Protein AF-A0A1S3DN97-F1 (afdb_monomer_lite)

Foldseek 3Di:
DVLCCCCPVVVHHDQAAEAEEEDPPQPAKEKEAAQLCLEPDPVSVPDPDDRCSLCVVVVVCVVPPPRYDHVPYYHHHDPVCCPPPRNCCCPVRVNRNGIYMYD

Radius of gyration: 13.75 Å; chains: 1; bounding box: 34×28×35 Å

pLDDT: mean 95.06, std 4.24, range [76.06, 98.44]

InterPro domains:
  IPR000834 Peptidase M14, carboxypeptidase A [PS52035] (1-103)
  IPR050821 Cytosolic carboxypeptidase [PTHR12756] (12-103)

Organism: Diaphorina citri (NCBI:txid121845)

Secondary structure (DSSP, 8-state):
-HHHIIIIIS----S-EEEEE--SS--SBEEE---STTBSSGGGGG----TTGGGHHHHHHHHH-TTB-STT-B--B-GGGTTSHHHHHHHHH--SSEEEEE-

Sequence (103 aa):
GLIEFCTRVLKKTPYFYCDFHGHSLKKNIFLYGCSSQESWLSSDKCRVENQVEFRMLSRLLEQCALSFDPKSSHYKIERSKESTARITIWREYGVVRSYTMES

Structure (mmCIF, N/CA/C/O backbone):
data_AF-A0A1S3DN97-F1
#
_entry.id   AF-A0A1S3DN97-F1
#
loop_
_atom_site.group_PDB
_atom_site.id
_atom_site.type_symbol
_atom_site.label_atom_id
_atom_site.label_alt_id
_atom_site.label_comp_id
_atom_site.label_asym_id
_atom_site.label_entity_id
_atom_site.label_seq_id
_atom_site.pdbx_PDB_ins_code
_atom_site.Cartn_x
_atom_site.Cartn_y
_atom_site.Cartn_z
_atom_site.occupancy
_atom_site.B_iso_or_equiv
_atom_site.auth_seq_id
_atom_site.auth_comp_id
_atom_site.auth_asym_id
_atom_site.auth_atom_id
_atom_site.pdbx_PDB_model_num
ATOM 1 N N . GLY A 1 1 ? -17.315 -8.342 2.569 1.00 87.94 1 GLY A N 1
ATOM 2 C CA . GLY A 1 1 ? -16.231 -9.149 1.933 1.00 87.94 1 GLY A CA 1
ATOM 3 C C . GLY A 1 1 ? -15.308 -9.790 2.971 1.00 87.94 1 GLY A C 1
ATOM 4 O O . GLY A 1 1 ? -15.504 -9.543 4.151 1.00 87.94 1 GLY A O 1
ATOM 5 N N . LEU A 1 2 ? -14.301 -10.593 2.587 1.00 94.62 2 LEU A N 1
ATOM 6 C CA . LEU A 1 2 ? -13.424 -11.300 3.553 1.00 94.62 2 LEU A CA 1
ATOM 7 C C . LEU A 1 2 ? -12.730 -10.352 4.551 1.00 94.62 2 LEU A C 1
ATOM 9 O O . LEU A 1 2 ? -12.766 -10.597 5.752 1.00 94.62 2 LEU A O 1
ATOM 13 N N . ILE A 1 3 ? -12.149 -9.243 4.077 1.00 96.75 3 ILE A N 1
ATOM 14 C CA . ILE A 1 3 ? -11.468 -8.271 4.954 1.00 96.75 3 ILE A CA 1
ATOM 15 C C . ILE A 1 3 ? -12.444 -7.615 5.939 1.00 96.75 3 ILE A C 1
ATOM 17 O O . ILE A 1 3 ? -12.135 -7.436 7.117 1.00 96.75 3 ILE A O 1
ATOM 21 N N . GLU A 1 4 ? -13.651 -7.307 5.474 1.00 96.38 4 GLU A N 1
ATOM 22 C CA . GLU A 1 4 ? -14.727 -6.781 6.310 1.00 96.38 4 GLU A CA 1
ATOM 23 C C . GLU A 1 4 ? -15.159 -7.787 7.381 1.00 96.38 4 GLU A C 1
ATOM 25 O O . GLU A 1 4 ? -15.321 -7.416 8.540 1.00 96.38 4 GLU A O 1
ATOM 30 N N . PHE A 1 5 ? -15.283 -9.069 7.030 1.00 97.62 5 PHE A N 1
ATOM 31 C CA . PHE A 1 5 ? -15.567 -10.125 7.997 1.00 97.62 5 PHE A CA 1
ATOM 32 C C . PHE A 1 5 ? -14.465 -10.215 9.065 1.00 97.62 5 PHE A C 1
ATOM 34 O O . PHE A 1 5 ? -14.762 -10.189 10.260 1.00 97.62 5 PHE A O 1
ATOM 41 N N . CYS A 1 6 ? -13.191 -10.229 8.660 1.00 97.94 6 CYS A N 1
ATOM 42 C CA . CYS A 1 6 ? -12.061 -10.259 9.593 1.00 97.94 6 CYS A CA 1
ATOM 43 C C . CYS A 1 6 ? -12.090 -9.070 10.568 1.00 97.94 6 CYS A C 1
ATOM 45 O O 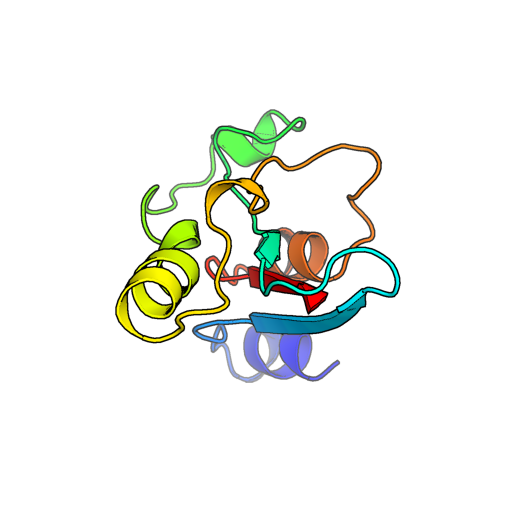. CYS A 1 6 ? -12.025 -9.240 11.785 1.00 97.94 6 CYS A O 1
ATOM 47 N N . THR A 1 7 ? -12.248 -7.858 10.047 1.00 96.94 7 THR A N 1
ATOM 48 C CA . THR A 1 7 ? -12.176 -6.629 10.852 1.00 96.94 7 THR A CA 1
ATOM 49 C C . THR A 1 7 ? -13.427 -6.375 11.685 1.00 96.94 7 THR A C 1
ATOM 51 O O . THR A 1 7 ? -13.326 -6.027 12.862 1.00 96.94 7 THR A O 1
ATOM 54 N N . ARG A 1 8 ? -14.623 -6.548 11.115 1.00 96.19 8 ARG A N 1
ATOM 55 C CA . ARG A 1 8 ? -15.882 -6.149 11.759 1.00 96.19 8 ARG A CA 1
ATOM 56 C C . ARG A 1 8 ? -16.516 -7.267 12.571 1.00 96.19 8 ARG A C 1
ATOM 58 O O . ARG A 1 8 ? -17.076 -6.958 13.624 1.00 96.19 8 ARG A O 1
ATOM 65 N N . VAL A 1 9 ? -16.404 -8.520 12.124 1.00 97.69 9 VAL A N 1
ATOM 66 C CA . VAL A 1 9 ? -16.982 -9.688 12.811 1.00 97.69 9 VAL A CA 1
ATOM 67 C C . VAL A 1 9 ? -15.958 -10.317 13.744 1.00 97.69 9 VAL A C 1
ATOM 69 O O . VAL A 1 9 ? -16.189 -10.368 14.947 1.00 97.69 9 VAL A O 1
ATOM 72 N N . LEU A 1 10 ? -14.795 -10.724 13.224 1.00 98.00 10 LEU A N 1
ATOM 73 C CA . LEU A 1 10 ? -13.764 -11.371 14.047 1.00 98.00 10 LEU A CA 1
ATOM 74 C C . LEU A 1 10 ? -12.986 -10.391 14.935 1.00 98.00 10 LEU A C 1
ATOM 76 O O . LEU A 1 10 ? -12.222 -10.839 15.787 1.00 98.00 10 LEU A O 1
ATOM 80 N N . LYS A 1 11 ? -13.150 -9.076 14.730 1.00 97.44 11 LYS A N 1
ATOM 81 C CA . LYS A 1 11 ? -12.381 -8.016 15.410 1.00 97.44 11 LYS A CA 1
ATOM 82 C C . LYS A 1 11 ? -10.867 -8.215 15.285 1.00 97.44 11 LYS A C 1
ATOM 84 O O . LYS A 1 11 ? -10.106 -7.892 16.193 1.00 97.44 11 LYS A O 1
ATOM 89 N N . LYS A 1 12 ? -10.428 -8.757 14.147 1.00 97.19 12 LYS A N 1
ATOM 90 C CA . LYS A 1 12 ? -9.023 -9.011 13.829 1.00 97.19 12 LYS A CA 1
ATOM 91 C C . LYS A 1 12 ? -8.660 -8.323 12.525 1.00 97.19 12 LYS A C 1
ATOM 93 O O . LYS A 1 12 ? -9.089 -8.737 11.449 1.00 97.19 12 LYS A O 1
ATOM 98 N N . THR A 1 13 ? -7.834 -7.290 12.626 1.00 96.81 13 THR A N 1
ATOM 99 C CA . THR A 1 13 ? -7.252 -6.642 11.452 1.00 96.81 13 THR A CA 1
ATOM 100 C C . THR A 1 13 ? -6.172 -7.544 10.856 1.00 96.81 13 THR A C 1
ATOM 102 O O . THR A 1 13 ? -5.266 -7.956 11.585 1.00 96.81 13 THR A O 1
ATOM 105 N N . PRO A 1 14 ? -6.248 -7.885 9.555 1.00 97.00 14 PRO A N 1
ATOM 106 C CA . PRO A 1 14 ? -5.177 -8.607 8.880 1.00 97.00 14 PRO A CA 1
ATOM 107 C C . PRO A 1 14 ? -3.833 -7.893 9.039 1.00 97.00 14 PRO A C 1
ATOM 109 O O . PRO A 1 14 ? -3.766 -6.667 8.986 1.00 97.00 14 PRO A O 1
ATOM 112 N N . TYR A 1 15 ? -2.755 -8.662 9.203 1.00 95.62 15 TYR A N 1
ATOM 113 C CA . TYR A 1 15 ? -1.423 -8.083 9.392 1.00 95.62 15 TYR A CA 1
ATOM 114 C C . TYR A 1 15 ? -0.900 -7.374 8.134 1.00 95.62 15 TYR A C 1
ATOM 116 O O . TYR A 1 15 ? -0.223 -6.353 8.240 1.00 95.62 15 TYR A O 1
ATOM 124 N 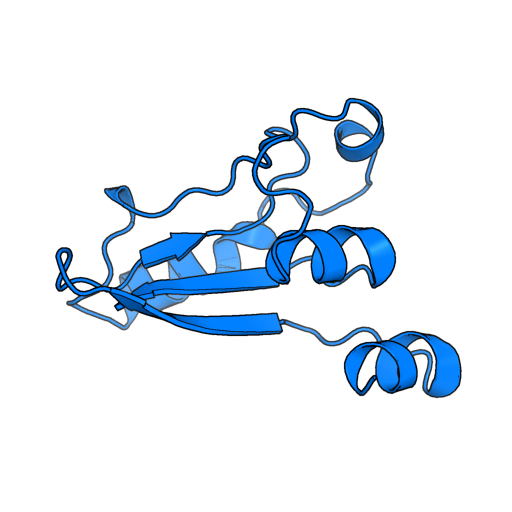N . PHE A 1 16 ? -1.221 -7.906 6.950 1.00 95.50 16 PHE A N 1
ATOM 125 C CA . PHE A 1 16 ? -0.935 -7.281 5.663 1.00 95.50 16 PHE A CA 1
ATOM 126 C C . PHE A 1 16 ? -2.012 -7.623 4.628 1.00 95.50 16 PHE A C 1
ATOM 128 O O . PHE A 1 16 ? -2.746 -8.603 4.772 1.00 95.50 16 PHE A O 1
ATOM 135 N N . TYR A 1 17 ? -2.079 -6.810 3.580 1.00 97.94 17 TYR A N 1
ATOM 136 C CA . TYR A 1 17 ? -2.887 -7.010 2.384 1.00 97.94 17 TYR A CA 1
ATOM 137 C C . TYR A 1 17 ? -2.022 -6.728 1.151 1.00 97.94 17 TYR A C 1
ATOM 139 O O . TYR A 1 17 ? -1.263 -5.759 1.142 1.00 97.94 17 TYR A O 1
ATOM 147 N N . CYS A 1 18 ? -2.129 -7.560 0.115 1.00 97.81 18 CYS A N 1
ATOM 148 C CA . CYS A 1 18 ? -1.419 -7.364 -1.144 1.00 97.81 18 CYS A CA 1
ATOM 149 C C . CYS A 1 18 ? -2.322 -7.745 -2.319 1.00 97.81 18 CYS A C 1
ATOM 151 O O . CYS A 1 18 ? -2.808 -8.872 -2.390 1.00 97.81 18 CYS A O 1
ATOM 153 N N . ASP A 1 19 ? -2.533 -6.788 -3.213 1.00 97.62 19 ASP A N 1
ATOM 154 C CA . ASP A 1 19 ? -3.245 -6.936 -4.477 1.00 97.62 19 ASP A CA 1
ATOM 155 C C . ASP A 1 19 ? -2.227 -7.144 -5.608 1.00 97.62 19 ASP A C 1
ATOM 157 O O . ASP A 1 19 ? -1.356 -6.294 -5.794 1.00 97.62 19 ASP A O 1
ATOM 161 N N . PHE A 1 20 ? -2.282 -8.274 -6.315 1.00 96.31 20 PHE A N 1
ATOM 162 C CA . PHE A 1 20 ? -1.263 -8.668 -7.296 1.00 96.31 20 PHE A CA 1
ATOM 163 C C . PHE A 1 20 ? -1.728 -8.394 -8.725 1.00 96.31 20 PHE A C 1
ATOM 165 O O . PHE A 1 20 ? -2.783 -8.870 -9.142 1.00 96.31 20 PHE A O 1
ATOM 172 N N . HIS A 1 21 ? -0.898 -7.682 -9.481 1.00 95.69 21 HIS A N 1
ATOM 173 C CA . HIS A 1 21 ? -1.139 -7.287 -10.866 1.00 95.69 21 HIS A CA 1
ATOM 174 C C . HIS A 1 21 ? 0.061 -7.643 -11.744 1.00 95.69 21 HIS A C 1
ATOM 176 O O . HIS A 1 21 ? 1.190 -7.765 -11.267 1.00 95.69 21 HIS A O 1
ATOM 182 N N . GLY A 1 22 ? -0.198 -7.815 -13.040 1.00 92.94 22 GLY A N 1
ATOM 183 C CA . GLY A 1 22 ? 0.838 -7.980 -14.055 1.00 92.94 22 GLY A CA 1
ATOM 184 C C . GLY A 1 22 ? 1.011 -6.695 -14.854 1.00 92.94 22 GLY A C 1
ATOM 185 O O . GLY A 1 22 ? 0.029 -6.121 -15.331 1.00 92.94 22 GLY A O 1
ATOM 186 N N . HIS A 1 23 ? 2.253 -6.276 -15.060 1.00 87.25 23 HIS A N 1
ATOM 187 C CA . HIS A 1 23 ? 2.588 -5.060 -15.775 1.00 87.25 23 HIS A CA 1
ATOM 188 C C . HIS A 1 23 ? 3.190 -5.396 -17.143 1.00 87.25 23 HIS A C 1
ATOM 190 O O . HIS A 1 23 ? 4.251 -5.991 -17.274 1.00 87.25 23 HIS A O 1
ATOM 196 N N . SER A 1 24 ? 2.540 -4.959 -18.221 1.00 82.75 24 SER A N 1
ATOM 197 C CA . SER A 1 24 ? 2.970 -5.316 -19.583 1.00 82.75 24 SER A CA 1
ATOM 198 C C . SER A 1 24 ? 4.284 -4.648 -20.023 1.00 82.75 24 SER A C 1
ATOM 200 O O . SER A 1 24 ? 5.004 -5.193 -20.857 1.00 82.75 24 SER A O 1
ATOM 202 N N . LEU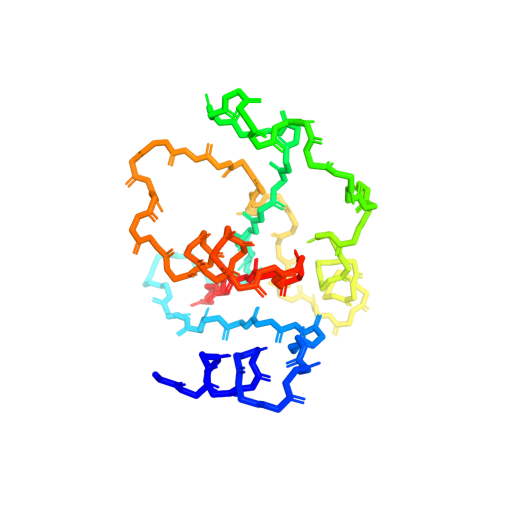 A 1 25 ? 4.592 -3.459 -19.486 1.00 76.06 25 LEU A N 1
ATOM 203 C CA . LEU A 1 25 ? 5.748 -2.645 -19.905 1.00 76.06 25 LEU A CA 1
ATOM 204 C C . LEU A 1 25 ? 6.978 -2.721 -18.981 1.00 76.06 25 LEU A C 1
ATOM 206 O O . LEU A 1 25 ? 8.109 -2.672 -19.462 1.00 76.06 25 LEU A O 1
ATOM 210 N N . LYS A 1 26 ? 6.781 -2.793 -17.661 1.00 80.19 26 LYS A N 1
ATOM 211 C CA . LYS A 1 26 ? 7.855 -2.895 -16.669 1.00 80.19 26 LYS A CA 1
ATOM 212 C C . LYS A 1 26 ? 8.000 -4.366 -16.304 1.00 80.19 26 LYS A C 1
ATOM 214 O O . LYS A 1 26 ? 6.993 -4.998 -16.060 1.00 80.19 26 LYS A O 1
ATOM 219 N N . LYS A 1 27 ? 9.235 -4.875 -16.287 1.00 82.44 27 LYS A N 1
ATOM 220 C CA . LYS A 1 27 ? 9.537 -6.300 -16.045 1.00 82.44 27 LYS A CA 1
ATOM 221 C C . LYS A 1 27 ? 10.054 -6.601 -14.630 1.00 82.44 27 LYS A C 1
ATOM 223 O O . LYS A 1 27 ? 10.477 -7.720 -14.360 1.00 82.44 27 LYS A O 1
ATOM 228 N N . ASN A 1 28 ? 10.133 -5.574 -13.783 1.00 93.75 28 ASN A N 1
ATOM 229 C CA . ASN A 1 28 ? 10.617 -5.680 -12.409 1.00 93.75 28 ASN A CA 1
ATOM 230 C C . ASN A 1 28 ? 9.434 -5.647 -11.448 1.00 93.75 28 ASN A C 1
ATOM 232 O O . ASN A 1 28 ? 8.403 -5.057 -11.759 1.00 93.75 28 ASN A O 1
ATOM 236 N N . ILE A 1 29 ? 9.631 -6.202 -10.256 1.00 96.00 29 ILE A N 1
ATOM 237 C CA . ILE A 1 29 ? 8.644 -6.171 -9.180 1.00 96.00 29 ILE A CA 1
ATOM 238 C C . ILE A 1 29 ? 8.723 -4.815 -8.486 1.00 96.00 29 ILE A C 1
ATOM 240 O O . ILE A 1 29 ? 9.796 -4.407 -8.044 1.00 96.00 29 ILE A O 1
ATOM 244 N N . PHE A 1 30 ? 7.603 -4.123 -8.328 1.00 97.19 30 PHE A N 1
ATOM 245 C CA . PHE A 1 30 ? 7.535 -2.896 -7.533 1.00 97.19 30 PHE A CA 1
ATOM 246 C C . PHE A 1 30 ? 6.207 -2.791 -6.791 1.00 97.19 30 PHE A C 1
ATOM 248 O O . PHE A 1 30 ? 5.231 -3.479 -7.093 1.00 97.19 30 PHE A O 1
ATOM 255 N N . LEU A 1 31 ? 6.193 -1.945 -5.763 1.00 97.81 31 LEU A N 1
ATOM 256 C CA . LEU A 1 31 ? 5.061 -1.803 -4.860 1.00 97.81 31 LEU A CA 1
ATOM 257 C C . LEU A 1 31 ? 4.460 -0.410 -4.916 1.00 97.81 31 LEU A C 1
ATOM 259 O O . LEU A 1 31 ? 5.167 0.599 -4.895 1.00 97.81 31 LEU A O 1
ATOM 263 N N . TYR A 1 32 ? 3.138 -0.368 -4.824 1.00 97.81 32 TYR A N 1
ATOM 264 C CA . TYR A 1 32 ? 2.427 0.800 -4.348 1.00 97.81 32 TYR A CA 1
ATOM 265 C C . TYR A 1 32 ? 1.888 0.561 -2.943 1.00 97.81 32 TYR A C 1
ATOM 267 O O . TYR A 1 32 ? 1.171 -0.411 -2.725 1.00 97.81 32 TYR A O 1
ATOM 275 N N . GLY A 1 33 ? 2.184 1.450 -1.998 1.00 97.69 33 GLY A N 1
ATOM 276 C CA . GLY A 1 33 ? 1.639 1.388 -0.637 1.00 97.69 33 GLY A CA 1
ATOM 277 C C . GLY A 1 33 ? 0.924 2.669 -0.216 1.00 97.69 33 GLY A C 1
ATOM 278 O O . GLY A 1 33 ? 0.542 3.487 -1.058 1.00 97.69 33 GLY A O 1
ATOM 279 N N . CYS A 1 34 ? 0.750 2.824 1.097 1.00 97.62 34 CYS A N 1
ATOM 280 C CA . CYS A 1 34 ? 0.016 3.925 1.715 1.00 97.62 34 CYS A CA 1
ATOM 281 C C . CYS A 1 34 ? 0.849 4.583 2.825 1.00 97.62 34 CYS A C 1
ATOM 283 O O . CYS A 1 34 ? 0.990 4.039 3.915 1.00 97.62 34 CYS A O 1
ATOM 285 N N . SER A 1 35 ? 1.409 5.756 2.537 1.00 96.44 35 SER A N 1
ATOM 286 C CA . SER A 1 35 ? 2.105 6.619 3.493 1.00 96.44 35 SER A CA 1
ATOM 287 C C . SER A 1 35 ? 1.151 7.710 3.964 1.00 96.44 35 SER A C 1
ATOM 289 O O . SER A 1 35 ? 0.685 8.522 3.161 1.00 96.44 35 SER A O 1
ATOM 291 N N . SER A 1 36 ? 0.860 7.746 5.267 1.00 96.06 36 SER A N 1
ATOM 292 C CA . SER A 1 36 ? -0.067 8.733 5.830 1.00 96.06 36 SER A CA 1
ATOM 293 C C . SER A 1 36 ? 0.448 10.168 5.676 1.00 96.06 36 SER A C 1
ATOM 295 O O . SER A 1 36 ? -0.327 11.073 5.369 1.00 96.06 36 SER A O 1
ATOM 297 N N . GLN A 1 37 ? 1.765 10.371 5.792 1.00 95.12 37 GLN A N 1
ATOM 298 C CA . GLN A 1 37 ? 2.419 11.677 5.632 1.00 95.12 37 GLN A CA 1
ATOM 299 C C . GLN A 1 37 ? 2.417 12.170 4.182 1.00 95.12 37 GLN A C 1
ATOM 301 O O . GLN A 1 37 ? 2.324 13.372 3.929 1.00 95.12 37 GLN A O 1
ATOM 306 N N . GLU A 1 38 ? 2.455 11.244 3.222 1.00 95.69 38 GLU A N 1
ATOM 307 C CA . GLU A 1 38 ? 2.404 11.538 1.786 1.00 95.69 38 GLU A CA 1
ATOM 308 C C . GLU A 1 38 ? 0.978 11.408 1.222 1.00 95.69 38 GLU A C 1
ATOM 310 O O . GLU A 1 38 ? 0.792 11.177 0.025 1.00 95.69 38 GLU A O 1
ATOM 315 N N . SER A 1 39 ? -0.044 11.556 2.072 1.00 96.88 39 SER A N 1
ATOM 316 C CA . SER A 1 39 ? -1.431 11.607 1.622 1.00 96.88 39 SER A CA 1
ATOM 317 C C . SER A 1 39 ? -1.835 12.994 1.143 1.00 96.88 39 SER A C 1
ATOM 319 O O . SER A 1 39 ? -1.506 14.021 1.748 1.00 96.88 39 SER A O 1
ATOM 321 N N . TRP A 1 40 ? -2.599 13.018 0.051 1.00 97.25 40 TRP A N 1
ATOM 322 C CA . TRP A 1 40 ? -3.274 14.220 -0.428 1.00 97.25 40 TRP A CA 1
ATOM 323 C C . TRP A 1 40 ? -4.342 14.720 0.560 1.00 97.25 40 TRP A C 1
ATOM 325 O O . TRP A 1 40 ? -4.615 15.919 0.603 1.00 97.25 40 TRP A O 1
ATOM 335 N N . LEU A 1 41 ? -4.945 13.819 1.343 1.00 96.75 41 LEU A N 1
ATOM 336 C CA . LEU A 1 41 ? -6.032 14.129 2.265 1.00 96.75 41 LEU A CA 1
ATOM 337 C C . LEU A 1 41 ? -5.466 14.473 3.647 1.00 96.75 41 LEU A C 1
ATOM 339 O O . LEU A 1 41 ? -4.788 13.662 4.271 1.00 96.75 41 LEU A O 1
ATOM 343 N N . SER A 1 42 ? -5.757 15.668 4.160 1.00 95.94 42 SER A N 1
ATOM 344 C CA . SER A 1 42 ? -5.162 16.142 5.419 1.00 95.94 42 SER A CA 1
ATOM 345 C C . SER A 1 42 ? -5.522 15.291 6.640 1.00 95.94 42 SER A C 1
ATOM 347 O O . SER A 1 42 ? -4.692 15.154 7.534 1.00 95.94 42 SER A O 1
ATOM 349 N N . SER A 1 43 ? -6.716 14.688 6.683 1.00 95.62 43 SER A N 1
ATOM 350 C CA . SER A 1 43 ? -7.144 13.847 7.812 1.00 95.62 43 SER A CA 1
ATOM 351 C C . SER A 1 43 ? -6.328 12.559 7.948 1.00 95.62 43 SER A C 1
ATOM 353 O O . SER A 1 43 ? -6.165 12.053 9.056 1.00 95.62 43 SER A O 1
ATOM 355 N N . ASP A 1 44 ? -5.757 12.057 6.851 1.00 95.81 44 ASP A N 1
ATOM 356 C CA . ASP A 1 44 ? -4.885 10.883 6.870 1.00 95.81 44 ASP A CA 1
ATOM 357 C C . ASP A 1 44 ? -3.587 11.149 7.640 1.00 95.81 44 ASP A C 1
ATOM 359 O O . ASP A 1 44 ? -3.078 10.263 8.323 1.00 95.81 44 ASP A O 1
ATOM 363 N N . LYS A 1 45 ? -3.071 12.381 7.583 1.00 94.25 45 LYS A N 1
ATOM 364 C CA . LYS A 1 45 ? -1.807 12.770 8.229 1.00 94.25 45 LYS A CA 1
ATOM 365 C C . LYS A 1 45 ? -1.884 12.731 9.756 1.00 94.25 45 LYS A C 1
ATOM 367 O O . LYS A 1 45 ? -0.853 12.617 10.412 1.00 94.25 45 LYS A O 1
ATOM 372 N N . CYS A 1 46 ? -3.093 12.802 10.314 1.00 91.81 46 CYS A N 1
ATOM 373 C CA . CYS A 1 46 ? -3.350 12.717 11.751 1.00 91.81 46 CYS A CA 1
ATOM 374 C C . CYS A 1 46 ? -3.423 11.272 12.272 1.00 91.81 46 CYS A C 1
ATOM 376 O O . CYS A 1 46 ? -3.578 11.072 13.477 1.00 91.81 46 CYS A O 1
ATOM 378 N N . ARG A 1 47 ? -3.343 10.256 11.401 1.00 90.94 47 ARG A N 1
ATOM 379 C CA . ARG A 1 47 ? -3.396 8.847 11.815 1.00 90.94 47 ARG A CA 1
ATOM 380 C C . ARG A 1 47 ? -2.157 8.496 12.640 1.00 90.94 47 ARG A C 1
ATOM 38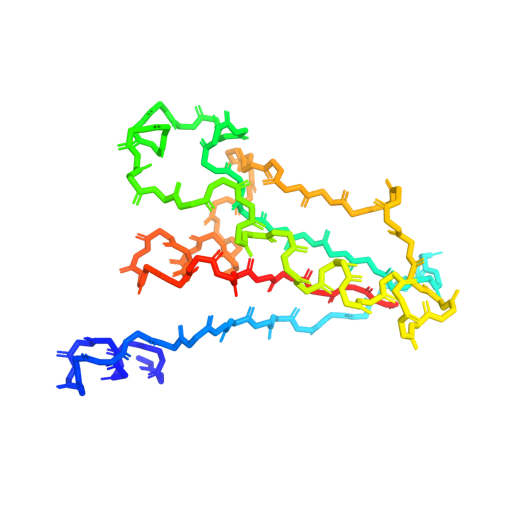2 O O . ARG A 1 47 ? -1.025 8.706 12.201 1.00 90.94 47 ARG A O 1
ATOM 389 N N . VAL A 1 48 ? -2.380 7.932 13.827 1.00 85.75 48 VAL A N 1
ATOM 390 C CA . VAL A 1 48 ? -1.318 7.443 14.719 1.00 85.75 48 VAL A CA 1
ATOM 391 C C . VAL A 1 48 ? -0.849 6.081 14.210 1.00 85.75 48 VAL A C 1
ATOM 393 O O . VAL A 1 48 ? -1.276 5.032 14.681 1.00 85.75 48 VAL A O 1
ATOM 396 N N . GLU A 1 49 ? 0.001 6.110 13.190 1.00 84.56 49 GLU A N 1
ATOM 397 C CA . GLU A 1 49 ? 0.586 4.924 12.565 1.00 84.56 49 GLU A CA 1
ATOM 398 C C . GLU A 1 49 ? 2.111 4.987 12.658 1.00 84.56 49 GLU A C 1
ATOM 400 O O . GLU A 1 49 ? 2.724 6.057 12.554 1.00 84.56 49 GLU A O 1
ATOM 405 N N . ASN A 1 50 ? 2.742 3.827 12.836 1.00 86.06 50 ASN A N 1
ATOM 406 C CA . ASN A 1 50 ? 4.190 3.730 12.786 1.00 86.06 50 ASN A CA 1
ATOM 407 C C . ASN A 1 50 ? 4.658 3.994 11.343 1.00 86.06 50 ASN A C 1
ATOM 409 O O . ASN A 1 50 ? 4.396 3.217 10.425 1.00 86.06 50 ASN A O 1
ATOM 413 N N . GLN A 1 51 ? 5.397 5.091 11.167 1.00 82.44 51 GLN A N 1
ATOM 414 C CA . GLN A 1 51 ? 5.829 5.639 9.873 1.00 82.44 51 GLN A CA 1
ATOM 415 C C . GLN A 1 51 ? 6.807 4.751 9.093 1.00 82.44 51 GLN A C 1
ATOM 417 O O . GLN A 1 51 ? 7.268 5.108 8.013 1.00 82.44 51 GLN A O 1
ATOM 422 N N . VAL A 1 52 ? 7.150 3.589 9.634 1.00 89.50 52 VAL A N 1
ATOM 423 C CA . VAL A 1 52 ? 8.074 2.640 9.022 1.00 89.50 52 VAL A CA 1
ATOM 424 C C . VAL A 1 52 ? 7.345 1.389 8.527 1.00 89.50 52 VAL A C 1
ATOM 426 O O . VAL A 1 52 ? 7.842 0.669 7.660 1.00 89.50 52 VAL A O 1
ATOM 429 N N . GLU A 1 53 ? 6.143 1.132 9.042 1.00 93.69 53 GLU A N 1
ATOM 430 C CA . GLU A 1 53 ? 5.430 -0.125 8.840 1.00 93.69 53 GLU A CA 1
ATOM 431 C C . GLU A 1 53 ? 4.955 -0.342 7.414 1.00 93.69 53 GLU A C 1
ATOM 433 O O . GLU A 1 53 ? 5.052 -1.463 6.908 1.00 93.69 53 GLU A O 1
ATOM 438 N N . PHE A 1 54 ? 4.532 0.727 6.741 1.00 95.19 54 PHE A N 1
ATOM 439 C CA . PHE A 1 54 ? 4.112 0.665 5.348 1.00 95.19 54 PHE A CA 1
ATOM 440 C C . PHE A 1 54 ? 5.263 0.276 4.405 1.00 95.19 54 PHE A C 1
ATOM 442 O O . PHE A 1 54 ? 5.001 -0.189 3.303 1.00 95.19 54 PHE A O 1
ATOM 449 N N . ARG A 1 55 ? 6.539 0.387 4.809 1.00 96.19 55 ARG A N 1
ATOM 450 C CA . ARG A 1 55 ? 7.700 -0.021 3.987 1.00 96.19 55 ARG A CA 1
ATOM 451 C C . ARG A 1 55 ? 8.199 -1.436 4.269 1.00 96.19 55 ARG A C 1
ATOM 453 O O . ARG A 1 55 ? 9.160 -1.863 3.636 1.00 96.19 55 ARG A O 1
ATOM 460 N N . MET A 1 56 ? 7.578 -2.163 5.198 1.00 96.31 56 MET A N 1
ATOM 461 C CA . MET A 1 56 ? 8.074 -3.468 5.643 1.00 96.31 56 MET A CA 1
ATOM 462 C C . MET A 1 56 ? 8.271 -4.448 4.482 1.00 96.31 56 MET A C 1
ATOM 464 O O . MET A 1 56 ? 9.366 -4.981 4.329 1.00 96.31 56 MET A O 1
ATOM 468 N N . LEU A 1 57 ? 7.252 -4.636 3.635 1.00 96.00 57 LEU A N 1
ATOM 469 C CA . LEU A 1 57 ? 7.348 -5.572 2.513 1.00 96.00 57 LEU A CA 1
ATOM 470 C C . LEU A 1 57 ? 8.439 -5.163 1.516 1.00 96.00 57 LEU A C 1
ATOM 472 O O . LEU A 1 57 ? 9.210 -6.003 1.077 1.00 96.00 57 LEU A O 1
ATOM 476 N N . SER A 1 58 ? 8.557 -3.869 1.216 1.00 96.19 58 SER A N 1
ATOM 477 C CA . SER A 1 58 ? 9.608 -3.360 0.329 1.00 96.19 58 SER A CA 1
ATOM 478 C C . SER A 1 58 ? 11.010 -3.629 0.852 1.00 96.19 58 SER A C 1
ATOM 480 O O . SER A 1 58 ? 11.865 -4.014 0.067 1.00 96.19 58 SER A O 1
ATOM 482 N N . ARG A 1 59 ? 11.247 -3.465 2.158 1.00 96.12 59 ARG A N 1
ATOM 483 C CA . ARG A 1 59 ? 12.555 -3.768 2.758 1.00 96.12 59 ARG A CA 1
ATOM 484 C C . ARG A 1 59 ? 12.890 -5.254 2.677 1.00 96.12 59 ARG A C 1
ATOM 486 O O . ARG A 1 59 ? 14.038 -5.599 2.441 1.00 96.12 59 ARG A O 1
ATOM 493 N N . LEU A 1 60 ? 11.893 -6.120 2.861 1.00 96.56 60 LEU A N 1
ATOM 494 C CA . LEU A 1 60 ? 12.075 -7.567 2.729 1.00 96.56 60 LEU A CA 1
ATOM 495 C C . LEU A 1 60 ? 12.355 -7.964 1.275 1.00 96.56 60 LEU A C 1
ATOM 497 O O . LEU A 1 60 ? 13.267 -8.741 1.016 1.00 96.56 60 LEU A O 1
ATOM 501 N N . LEU A 1 61 ? 11.616 -7.405 0.315 1.00 96.75 61 LEU A N 1
ATOM 502 C CA . LEU A 1 61 ? 11.834 -7.682 -1.107 1.00 96.75 61 LEU A CA 1
ATOM 503 C C . LEU A 1 61 ? 13.200 -7.191 -1.585 1.00 96.75 61 LEU A C 1
ATOM 505 O O . LEU A 1 61 ? 13.855 -7.899 -2.335 1.00 96.75 61 LEU A O 1
ATOM 509 N N . GLU A 1 62 ? 13.669 -6.042 -1.106 1.00 96.81 62 GLU A N 1
ATOM 510 C CA . GLU A 1 62 ? 15.013 -5.542 -1.421 1.00 96.81 62 GLU A CA 1
ATOM 511 C C . GLU A 1 62 ? 16.125 -6.493 -0.948 1.00 96.81 62 GLU A C 1
ATOM 513 O O . GLU A 1 62 ? 17.171 -6.583 -1.583 1.00 96.81 62 GLU A O 1
ATOM 518 N N . GLN A 1 63 ? 15.891 -7.247 0.129 1.00 96.62 63 GLN A N 1
ATOM 519 C CA . GLN A 1 63 ? 16.837 -8.243 0.640 1.00 96.62 63 GLN A CA 1
ATOM 520 C C . GLN A 1 63 ? 16.720 -9.601 -0.061 1.00 96.62 63 GLN A C 1
ATOM 522 O O . GLN A 1 63 ? 17.713 -10.316 -0.185 1.00 96.62 63 GLN A O 1
ATOM 527 N N . CYS A 1 64 ? 15.512 -9.982 -0.480 1.00 95.81 64 CYS A N 1
ATOM 528 C CA . CYS A 1 64 ? 15.210 -11.353 -0.895 1.00 95.81 64 CYS A CA 1
ATOM 529 C C . CYS A 1 64 ? 14.932 -11.525 -2.395 1.00 95.81 64 CYS A C 1
ATOM 531 O O . CYS A 1 64 ? 14.940 -12.658 -2.873 1.00 95.81 64 CYS A O 1
ATOM 533 N N . ALA A 1 65 ? 14.668 -10.453 -3.145 1.00 94.44 65 ALA A N 1
ATOM 534 C CA . ALA A 1 65 ? 14.239 -10.520 -4.540 1.00 94.44 65 ALA A CA 1
ATOM 535 C C . ALA A 1 65 ? 15.117 -9.648 -5.447 1.00 94.44 65 ALA A C 1
ATOM 537 O O . ALA A 1 65 ? 15.017 -8.425 -5.456 1.00 94.44 65 ALA A O 1
ATOM 538 N N . LEU A 1 66 ? 15.929 -10.299 -6.288 1.00 93.31 66 LEU A N 1
ATOM 539 C CA . LEU A 1 66 ? 16.816 -9.628 -7.251 1.00 93.31 66 LEU A CA 1
ATOM 540 C C . LEU A 1 66 ? 16.065 -8.755 -8.269 1.00 93.31 66 LEU A C 1
ATOM 542 O O . LEU A 1 66 ? 16.626 -7.799 -8.794 1.00 93.31 66 LEU A O 1
ATOM 546 N N . SER A 1 67 ? 14.810 -9.097 -8.563 1.00 94.81 67 SER A N 1
ATOM 547 C CA . SER A 1 67 ? 13.947 -8.372 -9.498 1.00 94.81 67 SER A CA 1
ATOM 548 C C . SER A 1 67 ? 13.162 -7.230 -8.850 1.00 94.81 67 SER A C 1
ATOM 550 O O . SER A 1 67 ? 12.382 -6.575 -9.543 1.00 94.81 67 SER A O 1
ATOM 552 N N . PHE A 1 68 ? 13.323 -6.985 -7.545 1.00 97.44 68 PHE A N 1
ATOM 553 C CA . PHE A 1 68 ? 12.640 -5.881 -6.882 1.00 97.44 68 PHE A CA 1
ATOM 554 C C . PHE A 1 68 ? 13.278 -4.538 -7.247 1.00 97.44 68 PHE A C 1
ATOM 556 O O . PHE A 1 68 ? 14.481 -4.333 -7.098 1.00 97.44 68 PHE A O 1
ATOM 563 N N . ASP A 1 69 ? 12.448 -3.602 -7.695 1.00 96.62 69 ASP A N 1
ATOM 564 C CA . ASP A 1 69 ? 12.834 -2.237 -8.012 1.00 96.62 69 ASP A CA 1
ATOM 565 C C . ASP A 1 69 ? 12.272 -1.260 -6.957 1.00 96.62 69 ASP A C 1
ATOM 567 O O . ASP A 1 69 ? 11.128 -0.788 -7.067 1.00 96.62 69 ASP A O 1
ATOM 571 N N . PRO A 1 70 ? 13.070 -0.897 -5.932 1.00 95.44 70 PRO A N 1
ATOM 572 C CA . PRO A 1 70 ? 12.646 0.075 -4.930 1.00 95.44 70 PRO A CA 1
ATOM 573 C C . PRO A 1 70 ? 12.444 1.476 -5.520 1.00 95.44 70 PRO A C 1
ATOM 575 O O . PRO A 1 70 ? 11.663 2.251 -4.970 1.00 95.44 70 PRO A O 1
ATOM 578 N N . LYS A 1 71 ? 13.099 1.816 -6.641 1.00 95.50 71 LYS A N 1
ATOM 579 C CA . LYS A 1 71 ? 12.983 3.139 -7.278 1.00 95.50 71 LYS A CA 1
ATOM 580 C C . LYS A 1 71 ? 11.655 3.304 -8.009 1.00 95.50 71 LYS A C 1
ATOM 582 O O . LYS A 1 71 ? 11.136 4.415 -8.071 1.00 95.50 71 LYS A O 1
ATOM 587 N N . SER A 1 72 ? 11.098 2.210 -8.528 1.00 95.75 72 SER A N 1
ATOM 588 C CA . SER A 1 72 ? 9.749 2.177 -9.107 1.00 95.75 72 SER A CA 1
ATOM 589 C C . SER A 1 72 ? 8.635 2.047 -8.062 1.00 95.75 72 SER A C 1
ATOM 591 O O . SER A 1 72 ? 7.461 2.086 -8.431 1.00 95.75 72 SER A O 1
ATOM 593 N N . SER A 1 73 ? 8.970 1.878 -6.779 1.00 97.06 73 SER A N 1
ATOM 594 C CA . SER A 1 73 ? 7.985 1.722 -5.709 1.00 97.06 73 SER A CA 1
ATOM 595 C C . SER A 1 73 ? 7.556 3.076 -5.132 1.00 97.06 73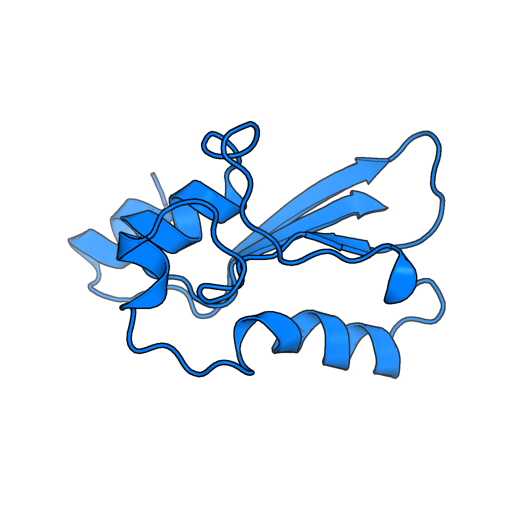 SER A C 1
ATOM 597 O O . SER A 1 73 ? 8.389 3.931 -4.827 1.00 97.06 73 SER A O 1
ATOM 599 N N . HIS A 1 74 ? 6.252 3.273 -4.929 1.00 97.06 74 HIS A N 1
ATOM 600 C CA . HIS A 1 74 ? 5.686 4.552 -4.485 1.00 97.06 74 HIS A CA 1
ATOM 601 C C . HIS A 1 74 ? 4.651 4.380 -3.370 1.00 97.06 74 HIS A C 1
ATOM 603 O O . HIS A 1 74 ? 3.799 3.503 -3.414 1.00 97.06 74 HIS A O 1
ATOM 609 N N . TYR A 1 75 ? 4.665 5.267 -2.377 1.00 97.38 75 TYR A N 1
ATOM 610 C CA . TYR A 1 75 ? 3.789 5.156 -1.197 1.00 97.38 75 TYR A CA 1
ATOM 611 C C . TYR A 1 75 ? 2.836 6.335 -1.029 1.00 97.38 75 TYR A C 1
ATOM 613 O O . TYR A 1 75 ? 2.000 6.344 -0.129 1.00 97.38 75 TYR A O 1
ATOM 621 N N . LYS A 1 76 ? 2.949 7.325 -1.914 1.00 97.25 76 LYS A N 1
ATOM 622 C CA . LYS A 1 76 ? 2.085 8.495 -1.946 1.00 97.25 76 LYS A CA 1
ATOM 623 C C . LYS A 1 76 ? 0.635 8.083 -2.202 1.00 97.25 76 LYS A C 1
ATOM 625 O O . LYS A 1 76 ? 0.355 7.269 -3.087 1.00 97.25 76 LYS A O 1
ATOM 630 N N . ILE A 1 77 ? -0.287 8.688 -1.460 1.00 97.81 77 ILE A N 1
ATOM 631 C CA . ILE A 1 77 ? -1.725 8.516 -1.672 1.00 97.81 77 ILE A CA 1
ATOM 632 C C . ILE A 1 77 ? -2.223 9.707 -2.481 1.00 97.81 77 ILE A C 1
ATOM 634 O O . ILE A 1 77 ? -2.207 10.849 -2.022 1.00 97.81 77 ILE A O 1
ATOM 638 N N . GLU A 1 78 ? -2.673 9.435 -3.702 1.00 97.75 78 GLU A N 1
ATOM 639 C CA . GLU A 1 78 ? -3.142 10.445 -4.648 1.00 97.75 78 GLU A CA 1
ATOM 640 C C . GLU A 1 78 ? -4.663 10.395 -4.794 1.00 97.75 78 GLU A C 1
ATOM 642 O O . GLU A 1 78 ? -5.263 9.320 -4.786 1.00 97.75 78 GLU A O 1
ATOM 647 N N . ARG A 1 79 ? -5.291 11.561 -4.992 1.00 97.25 79 ARG A N 1
ATOM 648 C CA . ARG A 1 79 ? -6.752 11.673 -5.143 1.00 97.25 79 ARG A CA 1
ATOM 649 C C . ARG A 1 79 ? -7.299 10.864 -6.322 1.00 97.25 79 ARG A C 1
ATOM 651 O O . ARG A 1 79 ? -8.414 10.369 -6.276 1.00 97.25 79 ARG A O 1
ATOM 658 N N . SER A 1 80 ? -6.509 10.686 -7.376 1.00 97.62 80 SER A N 1
ATOM 659 C CA . SER A 1 80 ? -6.890 9.877 -8.540 1.00 97.62 80 SER A CA 1
ATOM 660 C C . SER A 1 80 ? -6.874 8.366 -8.275 1.00 97.62 80 SER A C 1
ATOM 662 O O . SER A 1 80 ? -7.318 7.599 -9.126 1.00 97.62 80 SER A O 1
ATOM 664 N N . LYS A 1 81 ? -6.344 7.919 -7.129 1.00 96.75 81 LYS A N 1
ATOM 665 C CA . LYS A 1 81 ? -6.154 6.502 -6.785 1.00 96.75 81 LYS A CA 1
ATOM 666 C C . LYS A 1 81 ? -7.000 6.052 -5.594 1.00 96.75 81 LYS A C 1
ATOM 668 O O . LYS A 1 81 ? -6.819 4.936 -5.120 1.00 96.75 81 LYS A O 1
ATOM 673 N N . GLU A 1 82 ? -7.931 6.871 -5.113 1.00 95.19 82 GLU A N 1
ATOM 674 C CA . GLU A 1 82 ? -8.716 6.557 -3.908 1.00 95.19 82 GLU A CA 1
ATOM 675 C C . GLU A 1 82 ? -9.549 5.286 -4.006 1.00 95.19 82 GLU A C 1
ATOM 677 O O . GLU A 1 82 ? -9.762 4.623 -2.998 1.00 95.19 82 GLU A O 1
ATOM 682 N N . SER A 1 83 ? -9.978 4.937 -5.216 1.00 94.62 83 SER A N 1
ATOM 683 C CA 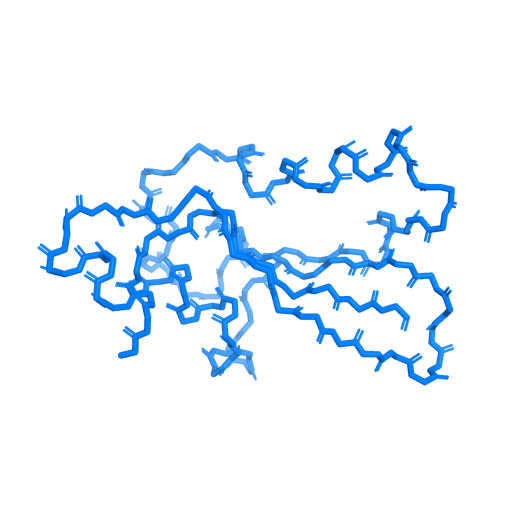. SER A 1 83 ? -10.732 3.718 -5.499 1.00 94.62 83 SER A CA 1
ATOM 684 C C . SER A 1 83 ? -9.861 2.463 -5.604 1.00 94.62 83 SER A C 1
ATOM 686 O O . SER A 1 83 ? -10.389 1.376 -5.827 1.00 94.62 83 SER A O 1
ATOM 688 N N . THR A 1 84 ? -8.534 2.580 -5.482 1.00 97.81 84 THR A N 1
ATOM 689 C CA . THR A 1 84 ? -7.658 1.403 -5.496 1.00 97.81 84 THR A CA 1
ATOM 690 C C . THR A 1 84 ? -7.823 0.603 -4.213 1.00 97.81 84 THR A C 1
ATOM 692 O O . THR A 1 84 ? -7.906 1.165 -3.118 1.00 97.81 84 THR A O 1
ATOM 695 N N . ALA A 1 85 ? -7.786 -0.725 -4.342 1.00 97.75 85 ALA A N 1
ATOM 696 C CA . ALA A 1 85 ? -7.995 -1.619 -3.215 1.00 97.75 85 ALA A CA 1
ATOM 697 C C . ALA A 1 85 ? -7.023 -1.327 -2.064 1.00 97.75 85 ALA A C 1
ATOM 699 O O . ALA A 1 85 ? -7.452 -1.242 -0.917 1.00 97.75 85 ALA A O 1
ATOM 700 N N . ARG A 1 86 ? -5.739 -1.053 -2.352 1.00 98.06 86 ARG A N 1
ATOM 701 C CA . ARG A 1 86 ? -4.760 -0.739 -1.300 1.00 98.06 86 ARG A CA 1
ATOM 702 C C . ARG A 1 86 ? -5.191 0.442 -0.413 1.00 98.06 86 ARG A C 1
ATOM 704 O O . ARG A 1 86 ? -5.032 0.364 0.804 1.00 98.06 86 ARG A O 1
ATOM 711 N N . ILE A 1 87 ? -5.771 1.499 -0.998 1.00 98.19 87 ILE A N 1
ATOM 712 C CA . ILE A 1 87 ? -6.186 2.706 -0.268 1.00 98.19 87 ILE A CA 1
ATOM 713 C C . ILE A 1 87 ? -7.474 2.440 0.509 1.00 98.19 87 ILE A C 1
ATOM 715 O O . ILE A 1 87 ? -7.544 2.803 1.682 1.00 98.19 87 ILE A O 1
ATOM 719 N N . THR A 1 88 ? -8.457 1.760 -0.086 1.00 97.62 88 THR A N 1
ATOM 720 C CA . THR A 1 88 ? -9.687 1.354 0.614 1.00 97.62 88 THR A CA 1
ATOM 721 C C . THR A 1 88 ? -9.371 0.459 1.814 1.00 97.62 88 THR A C 1
ATOM 723 O O . THR A 1 88 ? -9.831 0.719 2.924 1.00 97.62 88 THR A O 1
ATOM 726 N N . ILE A 1 89 ? -8.520 -0.554 1.626 1.00 98.00 89 ILE A N 1
ATOM 727 C CA . ILE A 1 89 ? -8.106 -1.484 2.683 1.00 98.00 89 ILE A CA 1
ATOM 728 C C . ILE A 1 89 ? -7.336 -0.773 3.805 1.00 98.00 89 ILE A C 1
ATOM 730 O O . ILE A 1 89 ? -7.591 -1.018 4.987 1.00 98.00 89 ILE A O 1
ATOM 734 N N . TRP A 1 90 ? -6.458 0.167 3.464 1.00 97.44 90 TRP A N 1
ATOM 735 C CA . TRP A 1 90 ? -5.742 0.971 4.452 1.00 97.44 90 TRP A CA 1
ATOM 736 C C . TRP A 1 90 ? -6.679 1.920 5.222 1.00 97.44 90 TRP A C 1
ATOM 738 O O . TRP A 1 90 ? -6.670 1.946 6.457 1.00 97.44 90 TRP A O 1
ATOM 748 N N . ARG A 1 91 ? -7.543 2.670 4.522 1.00 96.75 91 ARG A N 1
ATOM 749 C CA . ARG A 1 91 ? -8.402 3.685 5.150 1.00 96.75 91 ARG A CA 1
ATOM 750 C C . ARG A 1 91 ? -9.541 3.099 5.965 1.00 96.75 91 ARG A C 1
ATOM 752 O O . ARG A 1 91 ? -9.709 3.518 7.107 1.00 96.75 91 ARG A O 1
ATOM 759 N N . GLU A 1 92 ? -10.309 2.179 5.388 1.00 96.00 92 GLU A N 1
ATOM 760 C CA . GLU A 1 92 ? -11.571 1.697 5.967 1.00 96.00 92 GLU A CA 1
ATOM 761 C C . GLU A 1 92 ? -11.380 0.534 6.938 1.00 96.00 92 GLU A C 1
ATOM 763 O O . GLU A 1 92 ? -12.171 0.363 7.865 1.00 96.00 92 GLU A O 1
ATOM 768 N N . TYR A 1 93 ? -10.340 -0.272 6.720 1.00 96.44 93 TYR A N 1
ATOM 769 C CA . TYR A 1 93 ? -10.124 -1.523 7.447 1.00 96.44 93 TYR A CA 1
ATOM 770 C C . TYR A 1 93 ? -8.867 -1.496 8.327 1.00 96.44 93 TYR A C 1
ATOM 772 O O . TYR A 1 93 ? -8.637 -2.433 9.091 1.00 96.44 93 TYR A O 1
ATOM 780 N N . GLY A 1 94 ? -8.076 -0.419 8.267 1.00 95.56 94 GLY A N 1
ATOM 781 C CA . GLY A 1 94 ? -6.950 -0.178 9.173 1.00 95.56 94 GLY A CA 1
ATOM 782 C C . GLY A 1 94 ? -5.742 -1.087 8.944 1.00 95.56 94 GLY A C 1
ATOM 783 O O . GLY A 1 94 ? -4.898 -1.217 9.829 1.00 95.56 94 GLY A O 1
ATOM 784 N N . VAL A 1 95 ? -5.642 -1.737 7.783 1.00 96.62 95 VAL A N 1
ATOM 785 C CA . VAL A 1 95 ? -4.475 -2.562 7.448 1.00 96.62 95 VAL A CA 1
ATOM 786 C C . VAL A 1 95 ? -3.335 -1.638 7.014 1.00 96.62 95 VAL A C 1
ATOM 788 O O . VAL A 1 95 ? -3.295 -1.182 5.875 1.00 96.62 95 VAL A O 1
ATOM 791 N N . VAL A 1 96 ? -2.397 -1.360 7.922 1.00 96.38 96 VAL A N 1
ATOM 792 C CA . VAL A 1 96 ? -1.254 -0.451 7.680 1.00 96.38 96 VAL A CA 1
ATOM 793 C C . VAL A 1 96 ? -0.371 -0.937 6.520 1.00 96.38 96 VAL A C 1
ATOM 795 O O . VAL A 1 96 ? 0.094 -0.154 5.695 1.00 96.38 96 VAL A O 1
ATOM 798 N N . ARG A 1 97 ? -0.167 -2.254 6.422 1.00 97.56 97 ARG A N 1
ATOM 799 C CA . ARG A 1 97 ? 0.636 -2.917 5.381 1.00 97.56 97 ARG A CA 1
ATOM 800 C C . ARG A 1 97 ? -0.231 -3.305 4.189 1.00 97.56 97 ARG A C 1
ATOM 802 O O . ARG A 1 97 ? -0.466 -4.487 3.949 1.00 97.56 97 ARG A O 1
ATOM 809 N N . SER A 1 98 ? -0.754 -2.303 3.498 1.00 98.00 98 SER A N 1
ATOM 810 C CA . SER A 1 98 ? -1.648 -2.484 2.356 1.00 98.00 98 SER A CA 1
ATOM 811 C C . SER A 1 98 ? -0.941 -2.115 1.055 1.00 98.00 98 SER A C 1
ATOM 813 O O . SER A 1 98 ? -0.455 -0.989 0.910 1.00 98.00 98 SER A O 1
ATOM 815 N N . TYR A 1 99 ? -0.876 -3.063 0.119 1.00 98.44 99 TYR A N 1
ATOM 816 C CA . TYR A 1 99 ? -0.071 -2.947 -1.092 1.00 98.44 99 TYR A CA 1
ATOM 817 C C . TYR A 1 99 ? -0.840 -3.286 -2.364 1.00 98.44 99 TYR A C 1
ATOM 819 O O . TYR A 1 99 ? -1.716 -4.146 -2.370 1.00 98.44 99 TYR A O 1
ATOM 827 N N . THR A 1 100 ? -0.423 -2.657 -3.457 1.00 98.25 100 THR A N 1
ATOM 828 C CA . THR A 1 100 ? -0.533 -3.210 -4.809 1.00 98.25 100 THR A CA 1
ATOM 829 C C . THR A 1 100 ? 0.872 -3.627 -5.235 1.00 98.25 100 THR A C 1
ATOM 831 O O . THR A 1 100 ? 1.793 -2.816 -5.124 1.00 98.25 100 THR A O 1
ATOM 834 N N . MET A 1 101 ? 1.051 -4.860 -5.695 1.00 97.56 101 MET A N 1
ATOM 835 C CA . MET A 1 101 ? 2.293 -5.343 -6.293 1.00 97.56 101 MET A CA 1
ATOM 836 C C . MET A 1 101 ? 2.102 -5.498 -7.795 1.00 97.56 101 MET A C 1
ATOM 838 O O . MET A 1 101 ? 1.144 -6.129 -8.229 1.00 97.56 101 MET A O 1
ATOM 842 N N . GLU A 1 102 ? 3.035 -4.946 -8.558 1.00 96.19 102 GLU A N 1
ATOM 843 C CA . GLU A 1 102 ? 3.092 -5.044 -10.016 1.00 96.19 102 GLU A CA 1
ATOM 844 C C . GLU A 1 102 ? 4.372 -5.791 -10.410 1.00 96.19 102 GLU A C 1
ATOM 846 O O . GLU A 1 102 ? 5.418 -5.564 -9.788 1.00 96.19 102 GLU A O 1
ATOM 851 N N . SER A 1 103 ? 4.299 -6.656 -11.426 1.00 90.06 103 SER A N 1
ATOM 852 C CA . SER A 1 103 ? 5.442 -7.420 -11.963 1.00 90.06 103 SER A CA 1
ATOM 853 C C . SER A 1 103 ? 5.490 -7.451 -13.480 1.00 90.06 103 SER A C 1
ATOM 855 O O . SER A 1 103 ? 4.398 -7.679 -14.053 1.00 90.06 103 SER A O 1
#